Protein AF-A0A4U1D2U5-F1 (afdb_monomer)

Organism: NCBI:txid1037680

Secondary structure (DSSP, 8-state):
-----------------S--HHHHHHHHHTT--HHHHHHHHHHHHHTT---S---------SPPPHHHHHHHHHHHHHHHHHHHHHH-GGG-------

Sequence (98 aa):
MQVYSGKLVIDLATIVDDADENIMKNNAHEALTSEVTHELRTILGAAGYLAGSVGATLEKVEDANPNDYSMIKSYVEQSKKDVQRVYNKANRSTFRIE

Solvent-accessible surface area (backbone atoms only — not comparable to full-atom values): 6703 Å² total; per-residue (Å²): 140,86,89,85,88,84,81,90,84,79,93,83,88,84,86,64,73,94,65,59,68,71,56,33,47,50,58,69,47,61,81,71,38,74,65,59,41,48,49,55,39,48,54,40,41,76,73,73,41,88,65,91,77,70,87,86,86,83,74,92,85,73,83,81,48,75,64,55,49,53,51,54,50,52,51,50,59,50,46,64,60,50,50,52,65,72,70,39,76,83,73,63,83,79,79,80,85,130

Structure (mmCIF, N/CA/C/O backbone):
data_AF-A0A4U1D2U5-F1
#
_entry.id   AF-A0A4U1D2U5-F1
#
loop_
_atom_site.group_PDB
_atom_site.id
_atom_site.type_symbol
_atom_site.label_atom_id
_atom_site.label_alt_id
_atom_site.label_comp_id
_atom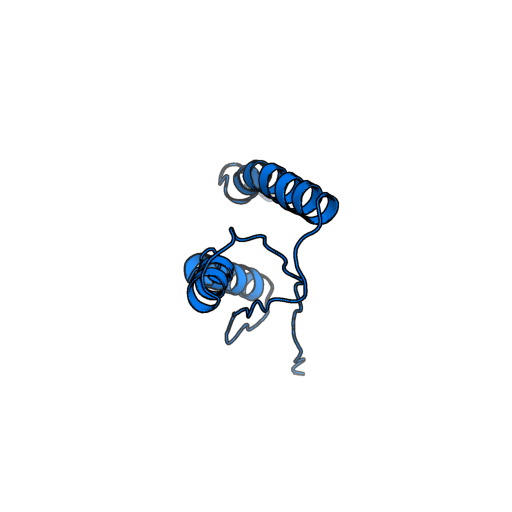_site.label_asym_id
_atom_site.label_entity_id
_atom_site.label_seq_id
_atom_site.pdbx_PDB_ins_code
_atom_site.Cartn_x
_atom_site.Cartn_y
_atom_site.Cartn_z
_atom_site.occupancy
_atom_site.B_iso_or_equiv
_atom_site.auth_seq_id
_atom_site.auth_comp_id
_atom_site.auth_asym_id
_atom_site.auth_atom_id
_atom_site.pdbx_PDB_model_num
ATOM 1 N N . MET A 1 1 ? -14.411 -10.565 28.259 1.00 78.06 1 MET A N 1
ATOM 2 C CA . MET A 1 1 ? -14.021 -9.843 27.026 1.00 78.06 1 MET A CA 1
ATOM 3 C C . MET A 1 1 ? -13.259 -10.814 26.145 1.00 78.06 1 MET A C 1
ATOM 5 O O . MET A 1 1 ? -12.562 -11.652 26.699 1.00 78.06 1 MET A O 1
ATOM 9 N N . GLN A 1 2 ? -13.425 -10.740 24.826 1.00 93.81 2 GLN A N 1
ATOM 10 C CA . GLN A 1 2 ? -12.712 -11.592 23.868 1.00 93.81 2 GLN A CA 1
ATOM 11 C C . GLN A 1 2 ? -11.960 -10.699 22.883 1.00 93.81 2 GLN A C 1
ATOM 13 O O . GLN A 1 2 ? -12.503 -9.682 22.454 1.00 93.81 2 GLN A O 1
ATOM 18 N N . VAL A 1 3 ? -10.723 -11.064 22.553 1.00 93.31 3 VAL A N 1
ATOM 19 C CA . VAL A 1 3 ? -9.884 -10.338 21.592 1.00 93.31 3 VAL A CA 1
ATOM 20 C C . VAL A 1 3 ? -9.858 -11.124 20.289 1.00 93.31 3 VAL A C 1
ATOM 22 O O . VAL A 1 3 ? -9.544 -12.311 20.292 1.00 93.31 3 VAL A O 1
ATOM 25 N N . TYR A 1 4 ? -10.164 -10.450 19.185 1.00 95.69 4 TYR A N 1
ATOM 26 C CA . TYR A 1 4 ? -10.043 -10.996 17.837 1.00 95.69 4 TYR A CA 1
ATOM 27 C C . TYR A 1 4 ? -8.837 -10.350 17.158 1.00 95.69 4 TYR A C 1
ATOM 29 O O . TYR A 1 4 ? -8.649 -9.138 17.251 1.00 95.69 4 TYR A O 1
ATOM 37 N N . SER A 1 5 ? -8.012 -11.163 16.501 1.00 93.44 5 SER A N 1
ATOM 38 C CA . SER A 1 5 ? -6.783 -10.726 15.835 1.00 93.44 5 SER A CA 1
ATOM 39 C C . SER A 1 5 ? -6.699 -11.322 14.433 1.00 93.44 5 SER A C 1
ATOM 41 O O . SER A 1 5 ? -7.148 -12.445 14.204 1.00 93.44 5 SER A O 1
ATOM 43 N N . GLY A 1 6 ? -6.140 -10.562 13.494 1.00 91.75 6 GLY A N 1
ATOM 44 C CA . GLY A 1 6 ? -6.045 -10.921 12.083 1.00 91.75 6 GLY A CA 1
ATOM 45 C C . GLY A 1 6 ? -5.239 -9.893 11.288 1.00 91.75 6 GLY A C 1
ATOM 46 O O . GLY A 1 6 ? -4.544 -9.060 11.869 1.00 91.75 6 GLY A O 1
ATOM 47 N N . LYS A 1 7 ? -5.334 -9.952 9.955 1.00 90.88 7 LYS A N 1
ATOM 48 C CA . LYS A 1 7 ? -4.662 -9.023 9.034 1.00 90.88 7 LYS A CA 1
ATOM 49 C C . LYS A 1 7 ? -5.631 -8.485 7.983 1.00 90.88 7 LYS A C 1
ATOM 51 O O . LYS A 1 7 ? -6.461 -9.236 7.477 1.00 90.88 7 LYS A O 1
ATOM 56 N N . LEU A 1 8 ? -5.487 -7.206 7.642 1.00 89.19 8 LEU A N 1
ATOM 57 C CA . LEU A 1 8 ? -6.078 -6.612 6.444 1.00 89.19 8 LEU A CA 1
ATOM 58 C C . LEU A 1 8 ? -5.091 -6.796 5.286 1.00 89.19 8 LEU A C 1
ATOM 60 O O . LEU A 1 8 ? -3.908 -6.504 5.448 1.00 89.19 8 LEU A O 1
ATOM 64 N N . VAL A 1 9 ? -5.569 -7.288 4.146 1.00 90.12 9 VAL A N 1
ATOM 65 C CA . VAL A 1 9 ? -4.777 -7.434 2.917 1.00 90.12 9 VAL A CA 1
ATOM 66 C C . VAL A 1 9 ? -5.356 -6.490 1.872 1.00 90.12 9 VAL A C 1
ATOM 68 O O . VAL A 1 9 ? -6.570 -6.466 1.678 1.00 90.12 9 VAL A O 1
ATOM 71 N N . ILE A 1 10 ? -4.488 -5.695 1.249 1.00 90.06 10 ILE A N 1
ATOM 72 C CA . ILE A 1 10 ? -4.824 -4.785 0.155 1.00 90.06 10 ILE A CA 1
ATOM 73 C C . ILE A 1 10 ? -3.850 -5.095 -0.976 1.00 90.06 10 ILE A C 1
ATOM 75 O O . ILE A 1 10 ? -2.641 -4.971 -0.783 1.00 90.06 10 ILE A O 1
ATOM 79 N N . ASP A 1 11 ? -4.377 -5.492 -2.130 1.00 90.69 11 ASP A N 1
ATOM 80 C CA . ASP A 1 11 ? -3.566 -5.739 -3.318 1.00 90.69 11 ASP A CA 1
ATOM 81 C C . ASP A 1 11 ? -3.199 -4.405 -3.979 1.00 90.69 11 ASP A C 1
ATOM 83 O O . ASP A 1 11 ? -4.057 -3.547 -4.203 1.00 90.69 11 ASP A O 1
ATOM 87 N N . LEU A 1 12 ? -1.909 -4.220 -4.266 1.00 91.56 12 LEU A N 1
ATOM 88 C CA . LEU A 1 12 ? -1.355 -2.998 -4.843 1.00 91.56 12 LEU A CA 1
ATOM 89 C C . LEU A 1 12 ? -0.545 -3.336 -6.094 1.00 91.56 12 LEU A C 1
ATOM 91 O O . LEU A 1 12 ? 0.231 -4.288 -6.100 1.00 91.56 12 LEU A O 1
ATOM 95 N N . ALA A 1 13 ? -0.690 -2.510 -7.126 1.00 91.88 13 ALA A N 1
ATOM 96 C CA . ALA A 1 13 ? 0.114 -2.570 -8.337 1.00 91.88 13 ALA A CA 1
ATOM 97 C C . ALA A 1 13 ? 0.468 -1.149 -8.783 1.00 91.88 13 ALA A C 1
ATOM 99 O O . ALA A 1 13 ? -0.342 -0.226 -8.667 1.00 91.88 13 ALA A O 1
ATOM 100 N N . THR A 1 14 ? 1.683 -0.977 -9.293 1.00 94.31 14 THR A N 1
ATOM 101 C CA . THR A 1 14 ? 2.163 0.283 -9.859 1.00 94.31 14 THR A CA 1
ATOM 102 C C . THR A 1 14 ? 3.068 -0.002 -11.048 1.00 94.31 14 THR A C 1
ATOM 104 O O . THR A 1 14 ? 3.575 -1.112 -11.199 1.00 94.31 14 THR A O 1
ATOM 107 N N . ILE A 1 15 ? 3.263 1.008 -11.888 1.00 93.50 15 ILE A N 1
ATOM 108 C CA . ILE A 1 15 ? 4.179 0.960 -13.023 1.00 93.50 15 ILE A CA 1
ATOM 109 C C . ILE A 1 15 ? 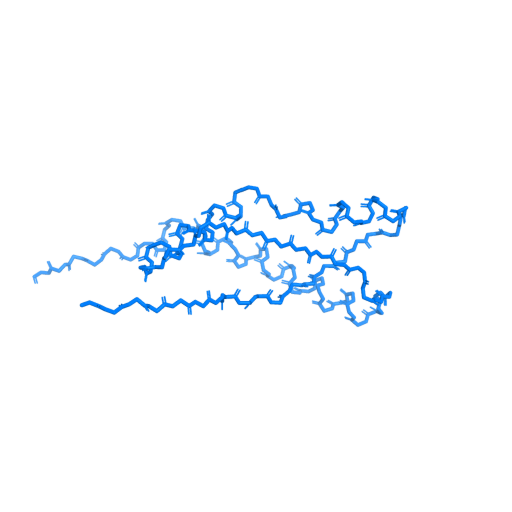5.252 2.003 -12.785 1.00 93.50 15 ILE A C 1
ATOM 111 O O . ILE A 1 15 ? 4.950 3.140 -12.423 1.00 93.50 15 ILE A O 1
ATOM 115 N N . VAL A 1 16 ? 6.494 1.599 -13.007 1.00 94.00 16 VAL A N 1
ATOM 116 C CA . VAL A 1 16 ? 7.668 2.462 -12.940 1.00 94.00 16 VAL A CA 1
ATOM 117 C C . VAL A 1 16 ? 8.363 2.449 -14.292 1.00 94.00 16 VAL A C 1
ATOM 119 O O . VAL A 1 16 ? 8.298 1.450 -15.011 1.00 94.00 16 VAL A O 1
ATOM 122 N N . ASP A 1 17 ? 9.005 3.560 -14.635 1.00 92.00 17 ASP A N 1
ATOM 123 C CA . ASP A 1 17 ? 9.834 3.634 -15.834 1.00 92.00 17 ASP A CA 1
ATOM 124 C C . ASP A 1 17 ? 11.061 2.717 -15.700 1.00 92.00 17 ASP A C 1
ATOM 126 O O . ASP A 1 17 ? 11.545 2.455 -14.593 1.00 92.00 17 ASP A O 1
ATOM 130 N N . ASP A 1 18 ? 11.546 2.228 -16.842 1.00 92.44 18 ASP A N 1
ATOM 131 C CA . ASP A 1 18 ? 12.704 1.337 -16.918 1.00 92.44 18 ASP A CA 1
ATOM 132 C C . ASP A 1 18 ? 13.979 2.036 -16.418 1.00 92.44 18 ASP A C 1
ATOM 134 O O . ASP A 1 18 ? 14.296 3.157 -16.829 1.00 92.44 18 ASP A O 1
ATOM 138 N N . ALA A 1 19 ? 14.688 1.385 -15.496 1.00 93.50 19 ALA A N 1
ATOM 139 C CA . ALA A 1 19 ? 15.887 1.892 -14.833 1.00 93.50 19 ALA A CA 1
ATOM 140 C C . ALA A 1 19 ? 16.650 0.740 -14.152 1.00 93.50 19 ALA A C 1
ATOM 142 O O . ALA A 1 19 ? 16.243 -0.419 -14.209 1.00 93.50 19 ALA A O 1
ATOM 143 N N . ASP A 1 20 ? 17.737 1.051 -13.441 1.00 95.81 20 ASP A N 1
ATOM 144 C CA . ASP A 1 20 ? 18.388 0.067 -12.571 1.00 95.81 20 ASP A CA 1
ATOM 145 C C . ASP A 1 20 ? 17.411 -0.468 -11.509 1.00 95.81 20 ASP A C 1
ATOM 147 O O . ASP A 1 20 ? 16.607 0.281 -10.949 1.00 95.81 20 ASP A O 1
ATOM 151 N N . GLU A 1 21 ? 17.528 -1.751 -11.158 1.00 92.06 21 GLU A N 1
ATOM 152 C CA . GLU A 1 21 ? 16.591 -2.452 -10.265 1.00 92.06 21 GLU A CA 1
ATOM 153 C C . GLU A 1 21 ? 16.352 -1.719 -8.933 1.00 92.06 21 GLU A C 1
ATOM 155 O O . GLU A 1 21 ? 15.215 -1.581 -8.483 1.00 92.06 21 GLU A O 1
ATOM 160 N N . ASN A 1 22 ? 17.409 -1.184 -8.314 1.00 93.25 22 ASN A N 1
ATOM 161 C CA . ASN A 1 22 ? 17.288 -0.427 -7.064 1.00 93.25 22 ASN A CA 1
ATOM 162 C C . ASN A 1 22 ? 16.502 0.881 -7.243 1.00 93.25 22 ASN A C 1
ATOM 164 O O . ASN A 1 22 ? 15.767 1.282 -6.342 1.00 93.25 22 ASN A O 1
ATOM 168 N N . ILE A 1 23 ? 16.641 1.541 -8.396 1.00 96.06 23 ILE A N 1
ATOM 169 C CA . ILE A 1 23 ? 15.893 2.759 -8.724 1.00 96.06 23 ILE A CA 1
ATOM 170 C C . ILE A 1 23 ? 14.426 2.398 -8.952 1.00 96.06 23 ILE A C 1
ATOM 172 O O . ILE A 1 23 ? 13.554 2.999 -8.331 1.00 96.06 23 ILE A O 1
ATOM 176 N N . MET A 1 24 ? 14.152 1.370 -9.759 1.00 95.38 24 MET A N 1
ATOM 177 C CA . MET A 1 24 ? 12.792 0.879 -9.999 1.00 95.38 24 MET A CA 1
ATOM 178 C C . MET A 1 24 ? 12.094 0.490 -8.693 1.00 95.38 24 MET A C 1
ATOM 180 O O . MET A 1 24 ? 10.948 0.872 -8.460 1.00 95.38 24 MET A O 1
ATOM 184 N N . LYS A 1 25 ? 12.800 -0.220 -7.806 1.00 94.44 25 LYS A N 1
ATOM 185 C CA . LYS A 1 25 ? 12.286 -0.604 -6.491 1.00 94.44 25 LYS A CA 1
ATOM 186 C C . LYS A 1 25 ? 11.972 0.618 -5.635 1.00 94.44 25 LYS A C 1
ATOM 188 O O . LYS A 1 25 ? 10.905 0.659 -5.034 1.00 94.44 25 LYS A O 1
ATOM 193 N N . ASN A 1 26 ? 12.846 1.620 -5.589 1.00 95.00 26 ASN A N 1
ATOM 194 C CA . ASN A 1 26 ? 12.575 2.850 -4.842 1.00 95.00 26 ASN A CA 1
ATOM 195 C C . ASN A 1 26 ? 11.368 3.605 -5.414 1.00 95.00 2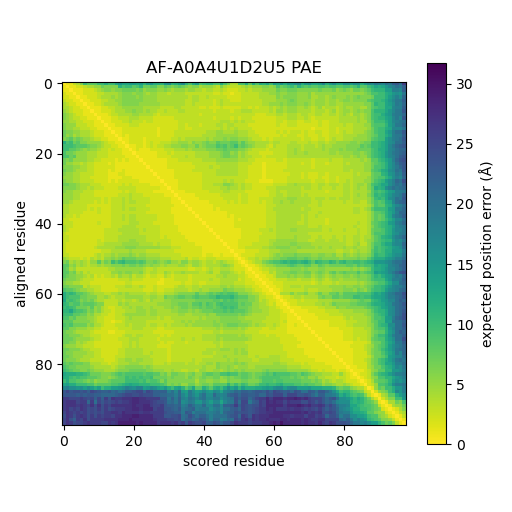6 ASN A C 1
ATOM 197 O O . ASN A 1 26 ? 10.471 3.971 -4.658 1.00 95.00 26 ASN A O 1
ATOM 201 N N . ASN A 1 27 ? 11.295 3.749 -6.739 1.00 95.81 27 ASN A N 1
ATOM 202 C CA . ASN A 1 27 ? 10.182 4.409 -7.422 1.00 95.81 27 ASN A CA 1
ATOM 203 C C . ASN A 1 27 ? 8.853 3.685 -7.170 1.00 95.81 27 ASN A C 1
ATOM 205 O O . ASN A 1 27 ? 7.827 4.329 -6.962 1.00 95.81 27 ASN A O 1
ATOM 209 N N . ALA A 1 28 ? 8.864 2.349 -7.103 1.00 95.69 28 ALA A N 1
ATOM 210 C CA . ALA A 1 28 ? 7.664 1.574 -6.800 1.00 95.69 28 ALA A CA 1
ATOM 211 C C . ALA A 1 28 ? 7.098 1.913 -5.410 1.00 95.69 28 ALA A C 1
ATOM 213 O O . ALA A 1 28 ? 5.886 1.869 -5.216 1.00 95.69 28 ALA A O 1
ATOM 214 N N . HIS A 1 29 ? 7.954 2.298 -4.459 1.00 95.56 29 HIS A N 1
ATOM 215 C CA . HIS A 1 29 ? 7.558 2.640 -3.093 1.00 95.56 29 HIS A CA 1
ATOM 216 C C . HIS A 1 29 ? 7.425 4.149 -2.840 1.00 95.56 29 HIS A C 1
ATOM 218 O O . HIS A 1 29 ? 7.020 4.526 -1.744 1.00 95.56 29 HIS A O 1
ATOM 224 N N . GLU A 1 30 ? 7.727 5.018 -3.808 1.00 93.38 30 GLU A N 1
ATOM 225 C CA . GLU A 1 30 ? 7.807 6.474 -3.596 1.00 93.38 30 GLU A CA 1
ATOM 226 C C . GLU A 1 30 ? 6.503 7.064 -3.034 1.00 93.38 30 GLU A C 1
ATOM 228 O O . GLU A 1 30 ? 6.522 7.903 -2.134 1.00 93.38 30 GLU A O 1
ATOM 233 N N . ALA A 1 31 ? 5.354 6.577 -3.511 1.00 90.31 31 ALA A N 1
ATOM 234 C CA . ALA A 1 31 ? 4.040 7.032 -3.061 1.00 90.31 31 ALA A CA 1
ATOM 235 C C . ALA A 1 31 ? 3.582 6.419 -1.718 1.00 90.31 31 ALA A C 1
ATOM 237 O O . ALA A 1 31 ? 2.562 6.841 -1.171 1.00 90.31 31 ALA A O 1
ATOM 238 N N . LEU A 1 32 ? 4.305 5.436 -1.168 1.00 92.62 32 LEU A N 1
ATOM 239 C CA . LEU A 1 32 ? 3.998 4.793 0.117 1.00 92.62 32 LEU A CA 1
ATOM 240 C C . LEU A 1 32 ? 4.585 5.599 1.284 1.00 92.62 32 LEU A C 1
ATOM 242 O O . LEU A 1 32 ? 5.422 5.119 2.050 1.00 92.62 32 LEU A O 1
ATOM 246 N N . THR A 1 33 ? 4.149 6.850 1.409 1.00 91.81 33 THR A N 1
ATOM 247 C CA . THR A 1 33 ? 4.706 7.789 2.384 1.00 91.81 33 THR A CA 1
ATOM 248 C C . THR A 1 33 ? 4.226 7.524 3.818 1.00 91.81 33 THR A C 1
ATOM 250 O O . THR A 1 33 ? 3.263 6.788 4.081 1.00 91.81 33 THR A O 1
ATOM 253 N N . SER A 1 34 ? 4.880 8.168 4.790 1.00 90.88 34 SER A N 1
ATOM 254 C CA . SER A 1 34 ? 4.452 8.150 6.195 1.00 90.88 34 SER A CA 1
ATOM 255 C C . SER A 1 34 ? 3.037 8.697 6.393 1.00 90.88 34 SER A C 1
ATOM 257 O O . SER A 1 34 ? 2.315 8.229 7.270 1.00 90.88 34 SER A O 1
ATOM 259 N N . GLU A 1 35 ? 2.616 9.657 5.575 1.00 90.50 35 GLU A N 1
ATOM 260 C CA . GLU A 1 35 ? 1.282 10.255 5.627 1.00 90.50 35 GLU A CA 1
ATOM 261 C C . GLU A 1 35 ? 0.212 9.225 5.255 1.00 90.50 35 GLU A C 1
ATOM 263 O O . GLU A 1 35 ? -0.736 9.031 6.015 1.00 90.50 35 GLU A O 1
ATOM 268 N N . VAL A 1 36 ? 0.402 8.486 4.155 1.00 90.06 36 VAL A N 1
ATOM 269 C CA . VAL A 1 36 ? -0.543 7.446 3.709 1.00 90.06 36 VAL A CA 1
ATOM 270 C C . VAL A 1 36 ? -0.709 6.362 4.778 1.00 90.06 36 VAL A C 1
ATOM 272 O O . VAL A 1 36 ? -1.827 5.972 5.127 1.00 90.06 36 VAL A O 1
ATOM 275 N N . THR A 1 37 ? 0.401 5.891 5.352 1.00 91.62 37 THR A N 1
ATOM 276 C CA . THR A 1 37 ? 0.361 4.868 6.411 1.00 91.62 37 THR A CA 1
ATOM 277 C C . THR A 1 37 ? -0.282 5.389 7.701 1.00 91.62 37 THR A C 1
ATOM 279 O O . THR A 1 37 ? -1.025 4.654 8.359 1.00 91.62 37 THR A O 1
ATOM 282 N N . HIS A 1 38 ? -0.065 6.661 8.048 1.00 91.44 38 HIS A N 1
ATOM 283 C CA . HIS A 1 38 ? -0.702 7.309 9.194 1.00 91.44 38 HIS A CA 1
ATOM 284 C C . HIS A 1 38 ? -2.219 7.463 9.017 1.00 91.44 38 HIS A C 1
ATOM 286 O O . HIS A 1 38 ? -2.982 7.201 9.953 1.00 91.44 38 HIS A O 1
ATOM 292 N N . GLU A 1 39 ? -2.676 7.847 7.829 1.00 90.31 39 GLU A N 1
ATOM 293 C CA . GLU A 1 39 ? -4.100 7.992 7.528 1.00 90.31 39 GLU A CA 1
ATOM 294 C C . GLU A 1 39 ? -4.841 6.658 7.601 1.00 90.31 39 GLU A C 1
ATOM 296 O O . GLU A 1 39 ? -5.865 6.567 8.282 1.00 90.31 39 GLU A O 1
ATOM 301 N N . LEU A 1 40 ? -4.289 5.599 6.999 1.00 91.69 40 LEU A N 1
ATOM 302 C CA . LEU A 1 40 ? -4.842 4.245 7.106 1.00 91.69 40 LEU A CA 1
ATOM 303 C C . LEU A 1 40 ? -4.981 3.819 8.570 1.00 91.69 40 LEU A C 1
ATOM 305 O O . LEU A 1 40 ? -6.031 3.327 8.990 1.00 91.69 40 LEU A O 1
ATOM 309 N N . ARG A 1 41 ? -3.942 4.064 9.375 1.00 92.88 41 ARG A N 1
ATOM 310 C CA . ARG A 1 41 ? -3.949 3.764 10.809 1.00 92.88 41 ARG A CA 1
ATOM 311 C C . ARG A 1 41 ? -5.033 4.546 11.553 1.00 92.88 41 ARG A C 1
ATOM 313 O O . ARG A 1 41 ? -5.702 3.987 12.419 1.00 92.88 41 ARG A O 1
ATOM 320 N N . THR A 1 42 ? -5.221 5.814 11.199 1.00 92.19 42 THR A N 1
ATOM 321 C CA . THR A 1 42 ? -6.231 6.698 11.796 1.00 92.19 42 THR A CA 1
ATOM 322 C C . THR A 1 42 ? -7.649 6.238 11.459 1.00 92.19 42 THR A C 1
ATOM 324 O O . THR A 1 42 ? -8.490 6.161 12.353 1.00 92.19 42 THR A O 1
ATOM 327 N N . ILE A 1 43 ? -7.910 5.869 10.202 1.00 91.44 43 ILE A N 1
ATOM 328 C CA . ILE A 1 43 ? -9.210 5.352 9.750 1.00 91.44 43 ILE A CA 1
ATOM 329 C C . ILE A 1 43 ? -9.541 4.031 10.456 1.00 91.44 43 ILE A C 1
ATOM 331 O O . ILE A 1 43 ? -10.639 3.874 10.989 1.00 91.44 43 ILE A O 1
ATOM 335 N N . LEU A 1 44 ? -8.585 3.098 10.521 1.00 93.75 44 LEU A N 1
ATOM 336 C CA . LEU A 1 44 ? -8.755 1.827 11.232 1.00 93.75 44 LEU A CA 1
ATOM 337 C C . LEU A 1 44 ? -8.997 2.042 12.733 1.00 93.75 44 LEU A C 1
ATOM 339 O O . LEU A 1 44 ? -9.894 1.422 13.303 1.00 93.75 44 LEU A O 1
ATOM 343 N N . GLY A 1 45 ? -8.256 2.966 13.351 1.00 94.06 45 GLY A N 1
ATOM 344 C CA . GLY A 1 45 ? -8.447 3.359 14.747 1.00 94.06 45 GLY A CA 1
ATOM 345 C C . GLY A 1 45 ? -9.840 3.928 15.018 1.00 94.06 45 GLY A C 1
ATOM 346 O O . GLY A 1 45 ? -10.493 3.517 15.974 1.00 94.06 45 GLY A O 1
ATOM 347 N N . ALA A 1 46 ? -10.334 4.812 14.146 1.00 93.94 46 ALA A N 1
ATOM 348 C CA . ALA A 1 46 ? -11.685 5.366 14.241 1.00 93.94 46 ALA A CA 1
ATOM 349 C C . ALA A 1 46 ? -12.783 4.293 14.099 1.00 93.94 46 ALA A C 1
ATOM 351 O O . ALA A 1 46 ? -13.854 4.433 14.683 1.00 93.94 46 ALA A O 1
ATOM 352 N N . ALA A 1 47 ? -12.505 3.208 13.370 1.00 94.69 47 ALA A N 1
ATOM 353 C CA . ALA A 1 47 ? -13.390 2.051 13.235 1.00 94.69 47 ALA A CA 1
ATOM 354 C C . ALA A 1 47 ? -13.256 1.018 14.379 1.00 94.69 47 ALA A C 1
ATOM 356 O O . ALA A 1 47 ? -13.935 -0.007 14.356 1.00 94.69 47 ALA A O 1
ATOM 357 N N . GLY A 1 48 ? -12.410 1.274 15.385 1.00 94.69 48 GLY A N 1
ATOM 358 C CA . GLY A 1 48 ? -12.238 0.412 16.560 1.00 94.69 48 GLY A CA 1
ATOM 359 C C . GLY A 1 48 ? -11.143 -0.653 16.433 1.00 94.69 48 GLY A C 1
ATOM 360 O O . GLY A 1 48 ? -11.044 -1.523 17.298 1.00 94.69 48 GLY A O 1
ATOM 361 N N . TYR A 1 49 ? -10.306 -0.596 15.394 1.00 95.62 49 TYR A N 1
ATOM 362 C CA . TYR A 1 49 ? -9.199 -1.532 15.194 1.00 95.62 49 TYR A CA 1
ATOM 363 C C . TYR A 1 49 ? -7.869 -0.963 15.691 1.00 95.62 49 TYR A C 1
ATOM 365 O O . TYR A 1 49 ? -7.515 0.185 15.427 1.00 95.62 49 TYR A O 1
ATOM 373 N N . LEU A 1 50 ? -7.066 -1.807 16.341 1.00 94.06 50 LEU A N 1
ATOM 374 C CA . LEU A 1 50 ? -5.679 -1.486 16.665 1.00 94.06 50 LEU A CA 1
ATOM 375 C C . LEU A 1 50 ? -4.756 -1.928 15.522 1.00 94.06 50 LEU A C 1
ATOM 377 O O . LEU A 1 50 ? -4.391 -3.097 15.429 1.00 94.06 50 LEU A O 1
ATOM 381 N N . ALA A 1 51 ? -4.332 -0.988 14.679 1.00 91.25 51 ALA A N 1
ATOM 382 C CA . ALA A 1 51 ? -3.264 -1.215 13.707 1.00 91.25 51 ALA A CA 1
ATOM 383 C C . ALA A 1 51 ? -1.910 -0.830 14.333 1.00 91.25 51 ALA A C 1
ATOM 385 O O . ALA A 1 51 ? -1.637 0.347 14.559 1.00 91.25 51 ALA A O 1
ATOM 386 N N . GLY A 1 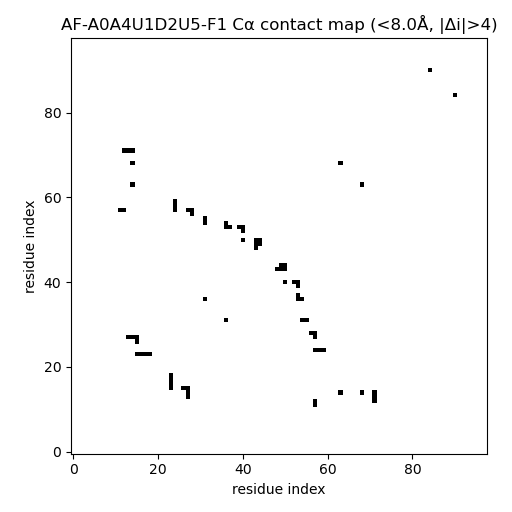52 ? -1.071 -1.811 14.685 1.00 82.44 52 GLY A N 1
ATOM 387 C CA . GLY A 1 52 ? 0.232 -1.589 15.340 1.00 82.44 52 GLY A CA 1
ATOM 388 C C . GLY A 1 52 ? 1.308 -1.007 14.412 1.00 82.44 52 GLY A C 1
ATOM 389 O O . GLY A 1 52 ? 2.055 -0.111 14.803 1.00 82.44 52 GLY A O 1
ATOM 390 N N . SER A 1 53 ? 1.337 -1.469 13.169 1.00 84.38 53 SER A N 1
ATOM 391 C CA . SER A 1 53 ? 2.174 -0.958 12.086 1.00 84.38 53 SER A CA 1
ATOM 392 C C . SER A 1 53 ? 1.417 -1.113 10.767 1.00 84.38 53 SER A C 1
ATOM 394 O O . SER A 1 53 ? 0.593 -2.015 10.620 1.00 84.38 53 SER A O 1
ATOM 396 N N . VAL A 1 54 ? 1.667 -0.205 9.826 1.00 88.62 54 VAL A N 1
ATOM 397 C CA . VAL A 1 54 ? 1.155 -0.269 8.453 1.00 88.62 54 VAL A CA 1
ATOM 398 C C . VAL A 1 54 ? 2.357 -0.089 7.539 1.00 88.62 54 VAL A C 1
ATOM 400 O O . VAL A 1 54 ? 3.148 0.828 7.741 1.00 88.62 54 VAL A O 1
ATOM 403 N N . GLY A 1 55 ? 2.509 -0.979 6.570 1.00 86.50 55 GLY A N 1
ATOM 404 C CA . GLY A 1 55 ? 3.582 -0.945 5.589 1.00 86.50 55 GLY A CA 1
ATOM 405 C C . GLY A 1 55 ? 3.213 -1.809 4.394 1.00 86.50 55 GLY A C 1
ATOM 406 O O . GLY A 1 55 ? 2.286 -2.616 4.471 1.00 86.50 55 GLY A O 1
ATOM 407 N N . ALA A 1 56 ? 3.932 -1.626 3.296 1.00 89.75 56 ALA A N 1
ATOM 408 C CA . ALA A 1 56 ? 3.772 -2.416 2.088 1.00 89.75 56 ALA A CA 1
ATOM 409 C C . ALA A 1 56 ? 5.143 -2.674 1.462 1.00 89.75 56 ALA A C 1
ATOM 411 O O . ALA A 1 56 ? 6.092 -1.914 1.662 1.00 89.75 56 ALA A O 1
ATOM 412 N N . THR A 1 57 ? 5.237 -3.772 0.724 1.00 92.00 57 THR A N 1
ATOM 413 C CA . THR A 1 57 ? 6.415 -4.142 -0.054 1.00 92.00 57 THR A CA 1
ATOM 414 C C . THR A 1 57 ? 5.940 -4.502 -1.448 1.00 92.00 57 THR A C 1
ATOM 416 O O . THR A 1 57 ? 5.033 -5.317 -1.597 1.00 92.00 57 THR A O 1
ATOM 419 N N . LEU A 1 58 ? 6.523 -3.854 -2.449 1.00 93.69 58 LEU A N 1
ATOM 420 C CA . LEU A 1 58 ? 6.250 -4.067 -3.861 1.00 93.69 58 LEU A CA 1
ATOM 421 C C . LEU A 1 58 ? 7.466 -4.746 -4.490 1.00 93.69 58 LEU A C 1
ATOM 423 O O . LEU A 1 58 ? 8.600 -4.283 -4.346 1.00 93.69 58 LEU A O 1
ATOM 427 N N . GLU A 1 59 ? 7.218 -5.850 -5.181 1.00 92.81 59 GLU A N 1
ATOM 428 C CA . GLU A 1 59 ? 8.233 -6.640 -5.873 1.00 92.81 59 GLU A CA 1
ATOM 429 C C . GLU A 1 59 ? 7.912 -6.686 -7.367 1.00 92.81 59 GLU A C 1
ATOM 431 O O . GLU A 1 59 ? 6.743 -6.643 -7.761 1.00 92.81 59 GLU A O 1
ATOM 436 N N . LYS A 1 60 ? 8.949 -6.764 -8.209 1.00 91.25 60 LYS A N 1
ATOM 437 C CA . LYS A 1 60 ? 8.753 -6.988 -9.642 1.00 91.25 60 LYS A CA 1
ATOM 438 C C . LYS A 1 60 ? 8.204 -8.401 -9.837 1.00 91.25 60 LYS A C 1
ATOM 440 O O . LYS A 1 60 ? 8.862 -9.368 -9.463 1.00 91.25 60 LYS A O 1
ATOM 445 N N . VAL A 1 61 ? 7.024 -8.502 -10.443 1.00 88.12 61 VAL A N 1
ATOM 446 C CA . VAL A 1 61 ? 6.394 -9.787 -10.786 1.00 88.12 61 VAL A CA 1
ATOM 447 C C . VAL A 1 61 ? 6.698 -10.155 -12.238 1.00 88.12 61 VAL A C 1
ATOM 449 O O . VAL A 1 61 ? 7.186 -11.246 -12.511 1.00 88.12 61 VAL A O 1
ATOM 452 N N . GLU A 1 62 ? 6.470 -9.220 -13.159 1.00 88.19 62 GLU A N 1
ATOM 453 C CA . GLU A 1 62 ? 6.718 -9.361 -14.595 1.00 88.19 62 GLU A CA 1
ATOM 454 C C . GLU A 1 62 ? 6.873 -7.981 -15.253 1.00 88.19 62 GLU A C 1
ATOM 456 O O . GLU A 1 62 ? 6.681 -6.949 -14.601 1.00 88.19 62 GLU A O 1
ATOM 461 N N . ASP A 1 63 ? 7.265 -7.953 -16.528 1.00 90.19 63 ASP A N 1
ATOM 462 C CA . ASP A 1 63 ? 7.278 -6.717 -17.311 1.00 90.19 63 ASP A CA 1
ATOM 463 C C . ASP A 1 63 ? 5.847 -6.336 -17.710 1.00 90.19 63 ASP A C 1
ATOM 465 O O . ASP A 1 63 ? 5.086 -7.173 -18.194 1.00 90.19 63 ASP A O 1
ATOM 469 N N . ALA A 1 64 ? 5.488 -5.062 -17.528 1.00 89.44 64 ALA A N 1
ATOM 470 C CA . ALA A 1 64 ? 4.146 -4.579 -17.835 1.00 89.44 64 ALA A CA 1
ATOM 471 C C . ALA A 1 64 ? 3.846 -4.704 -19.334 1.00 89.44 64 ALA A C 1
ATOM 473 O O . ALA A 1 64 ? 4.572 -4.172 -20.181 1.00 89.44 64 ALA A O 1
ATOM 474 N N . ASN A 1 65 ? 2.733 -5.351 -19.671 1.00 91.75 65 ASN A N 1
ATOM 475 C CA . ASN A 1 65 ? 2.232 -5.360 -21.038 1.00 91.75 65 ASN A CA 1
ATOM 476 C C . ASN A 1 65 ? 1.412 -4.073 -21.325 1.00 91.75 65 ASN A C 1
ATOM 478 O O . ASN A 1 65 ? 1.038 -3.338 -20.403 1.00 91.75 65 ASN A O 1
ATOM 482 N N . PRO A 1 66 ? 1.094 -3.761 -22.598 1.00 92.25 66 PRO A N 1
ATOM 483 C CA . PRO A 1 66 ? 0.329 -2.556 -22.934 1.00 92.25 66 PRO A CA 1
ATOM 484 C C . PRO A 1 66 ? -1.048 -2.461 -22.255 1.00 92.25 66 PRO A C 1
ATOM 486 O O . PRO A 1 66 ? -1.513 -1.353 -21.971 1.00 92.25 66 PRO A O 1
ATOM 489 N N . ASN A 1 67 ? -1.696 -3.596 -21.970 1.00 92.56 67 ASN A N 1
ATOM 490 C CA . ASN A 1 67 ? -2.973 -3.619 -21.262 1.00 92.56 67 ASN A CA 1
ATOM 491 C C . ASN A 1 67 ? -2.782 -3.246 -19.789 1.00 92.56 67 ASN A C 1
ATOM 493 O O . ASN A 1 67 ? -3.507 -2.369 -19.318 1.00 92.56 67 ASN A O 1
ATOM 497 N N . ASP A 1 68 ? -1.786 -3.816 -19.103 1.00 91.06 68 ASP A N 1
ATOM 498 C CA . ASP A 1 68 ? -1.449 -3.465 -17.713 1.00 91.06 68 ASP A CA 1
ATOM 499 C C . ASP A 1 68 ? -1.173 -1.966 -17.602 1.00 91.06 68 ASP A C 1
ATOM 501 O O . ASP A 1 68 ? -1.730 -1.283 -16.738 1.00 91.06 68 ASP A O 1
ATOM 505 N N . TYR A 1 69 ? -0.391 -1.437 -18.552 1.00 92.38 69 TYR A N 1
ATOM 506 C CA . TYR A 1 69 ? -0.105 -0.011 -18.656 1.00 92.38 69 TYR A CA 1
ATOM 507 C C . TYR A 1 69 ? -1.368 0.832 -18.755 1.00 92.38 69 TYR A C 1
ATOM 509 O O . TYR A 1 69 ? -1.572 1.754 -17.961 1.00 92.38 69 TYR A O 1
ATOM 517 N N . SER A 1 70 ? -2.238 0.508 -19.710 1.00 93.56 70 SER A N 1
ATOM 518 C CA . SER A 1 70 ? -3.476 1.255 -19.918 1.00 93.56 70 SER A CA 1
ATOM 519 C C . SER A 1 70 ? -4.407 1.194 -18.701 1.00 93.56 70 SER A C 1
ATOM 521 O O . SER A 1 70 ? -4.969 2.217 -18.301 1.00 93.56 70 SER A O 1
ATOM 523 N N . MET A 1 71 ? -4.524 0.021 -18.075 1.00 94.81 71 MET A N 1
ATOM 524 C CA . MET A 1 71 ? -5.431 -0.229 -16.964 1.00 94.81 71 MET A CA 1
ATOM 525 C C . MET A 1 71 ? -4.971 0.500 -15.702 1.00 94.81 71 MET A C 1
ATOM 527 O O . MET A 1 71 ? -5.743 1.270 -15.127 1.00 94.81 71 MET A O 1
ATOM 531 N N . ILE A 1 72 ? -3.711 0.309 -15.296 1.00 94.25 72 ILE A N 1
ATOM 532 C CA . ILE A 1 72 ? -3.159 0.942 -14.092 1.00 94.25 72 ILE A CA 1
ATOM 533 C C . ILE A 1 72 ? -3.176 2.462 -14.254 1.00 94.25 72 ILE A C 1
ATOM 535 O O . ILE A 1 72 ? -3.620 3.175 -13.354 1.00 94.25 72 ILE A O 1
ATOM 539 N N . LYS A 1 73 ? -2.780 2.981 -15.422 1.00 93.31 73 LYS A N 1
ATOM 540 C CA . LYS A 1 73 ? -2.780 4.426 -15.674 1.00 93.31 73 LYS A CA 1
ATOM 541 C C . LYS A 1 73 ? -4.185 5.025 -15.630 1.00 93.31 73 LYS A C 1
ATOM 543 O O . LYS A 1 73 ? -4.384 6.040 -14.965 1.00 93.31 73 LYS A O 1
ATOM 548 N N . SER A 1 74 ? -5.165 4.381 -16.268 1.00 94.94 74 SER A N 1
ATOM 549 C CA . SER A 1 74 ? -6.563 4.826 -16.229 1.00 94.94 74 SER A CA 1
ATOM 550 C C . SER A 1 74 ? -7.116 4.834 -14.800 1.00 94.94 74 SER A C 1
ATOM 552 O O . SER A 1 74 ? -7.730 5.816 -14.375 1.00 94.94 74 SER A O 1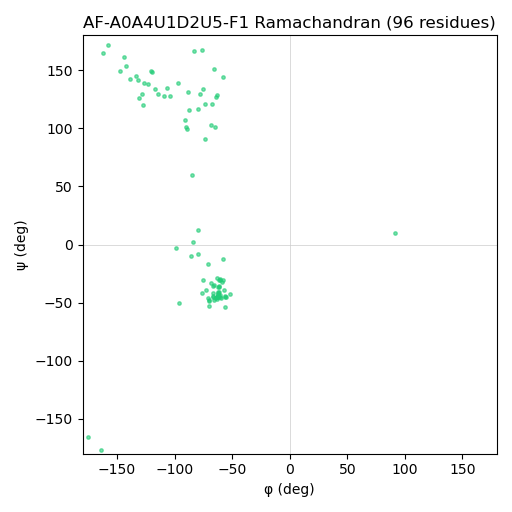
ATOM 554 N N . TYR A 1 75 ? -6.827 3.784 -14.025 1.00 94.75 75 TYR A N 1
ATOM 555 C CA . TYR A 1 75 ? -7.232 3.693 -12.624 1.00 94.75 75 TYR A CA 1
ATOM 556 C C . TYR A 1 75 ? -6.604 4.798 -11.764 1.00 94.75 75 TYR A C 1
ATOM 558 O O . TYR A 1 75 ? -7.299 5.436 -10.969 1.00 94.75 75 TYR A O 1
ATOM 566 N N . VAL A 1 76 ? -5.308 5.071 -11.943 1.00 93.06 76 VAL A N 1
ATOM 567 C CA . VAL A 1 76 ? -4.597 6.149 -11.239 1.00 93.06 76 VAL A CA 1
ATOM 568 C C . VAL A 1 76 ? -5.179 7.517 -11.596 1.00 93.06 76 VAL A C 1
ATOM 570 O O . VAL A 1 76 ? -5.410 8.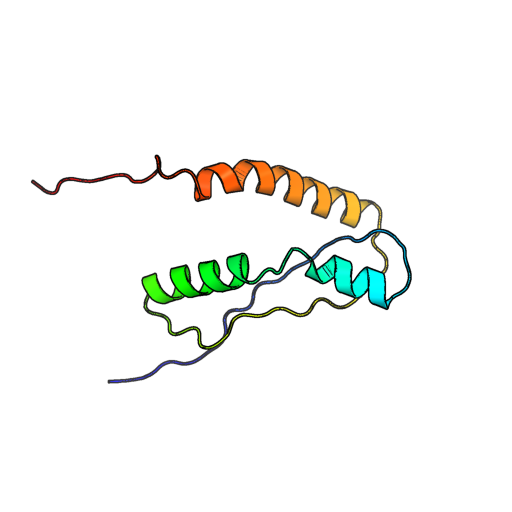336 -10.707 1.00 93.06 76 VAL A O 1
ATOM 573 N N . GLU A 1 77 ? -5.447 7.787 -12.874 1.00 93.25 77 GLU A N 1
ATOM 574 C CA . GLU A 1 77 ? -6.045 9.052 -13.317 1.00 93.25 77 GLU A CA 1
ATOM 575 C C . GLU A 1 77 ? -7.444 9.272 -12.737 1.00 93.25 77 GLU A C 1
ATOM 577 O O . GLU A 1 77 ? -7.767 10.383 -12.307 1.00 93.25 77 GLU A O 1
ATOM 582 N N . GLN A 1 78 ? -8.268 8.223 -12.690 1.00 93.56 78 GLN A N 1
ATOM 583 C CA . GLN A 1 78 ? -9.591 8.289 -12.079 1.00 93.56 78 GLN A CA 1
ATOM 584 C C . GLN A 1 78 ? -9.486 8.498 -10.563 1.00 93.56 78 GLN A C 1
ATOM 586 O O . GLN A 1 78 ? -10.113 9.404 -10.013 1.00 93.56 78 GLN A O 1
ATOM 591 N N . SER A 1 79 ? -8.603 7.752 -9.901 1.00 92.69 79 SER A N 1
ATOM 592 C CA . SER A 1 79 ? -8.376 7.853 -8.458 1.00 92.69 79 SER A CA 1
ATOM 593 C C . SER A 1 79 ? -7.854 9.233 -8.044 1.00 92.69 79 SER A C 1
ATOM 595 O O . SER A 1 79 ? -8.296 9.770 -7.033 1.00 92.69 79 SER A O 1
ATOM 597 N N . LYS A 1 80 ? -6.997 9.883 -8.844 1.00 90.19 80 LYS A N 1
ATOM 598 C CA . LYS A 1 80 ? -6.565 11.278 -8.611 1.00 90.19 80 LYS A CA 1
ATOM 599 C C . LYS A 1 80 ? -7.728 12.276 -8.637 1.00 90.19 80 LYS A C 1
ATOM 601 O O . LYS A 1 80 ? -7.675 13.284 -7.934 1.00 90.19 80 LYS A O 1
ATOM 606 N N . LYS A 1 81 ? -8.779 12.014 -9.419 1.00 89.50 81 LYS A N 1
ATOM 607 C CA . LYS A 1 81 ? -10.006 12.832 -9.420 1.00 89.50 81 LYS A CA 1
ATOM 608 C C . LYS A 1 81 ? -10.863 12.531 -8.193 1.00 89.50 81 LYS A C 1
ATOM 610 O O . LYS A 1 81 ? -11.387 13.448 -7.565 1.00 89.50 81 LYS A O 1
ATOM 615 N N . ASP A 1 82 ? -10.982 11.258 -7.830 1.00 89.00 82 ASP A N 1
ATOM 616 C CA . ASP A 1 82 ? -11.838 10.823 -6.725 1.00 89.00 82 ASP A CA 1
ATOM 617 C C . ASP A 1 82 ? -11.252 11.131 -5.346 1.00 89.00 82 ASP A C 1
ATOM 619 O O . ASP A 1 82 ? -12.004 11.440 -4.422 1.00 89.00 82 ASP A O 1
ATOM 623 N N . VAL A 1 83 ? -9.925 11.154 -5.201 1.00 85.69 83 VAL A N 1
ATOM 624 C CA . VAL A 1 83 ? -9.269 11.450 -3.920 1.00 85.69 83 VAL A CA 1
ATOM 625 C C . VAL A 1 83 ? -9.624 12.848 -3.406 1.00 85.69 83 VAL A C 1
ATOM 627 O O . VAL A 1 83 ? -9.759 13.068 -2.203 1.00 85.69 83 VAL A O 1
ATOM 630 N N . GLN A 1 84 ? -9.890 13.788 -4.318 1.00 79.94 84 GLN A N 1
ATOM 631 C CA . GLN A 1 84 ? -10.385 15.111 -3.956 1.00 79.94 84 GLN A CA 1
ATOM 632 C C . GLN A 1 84 ? -11.736 15.024 -3.24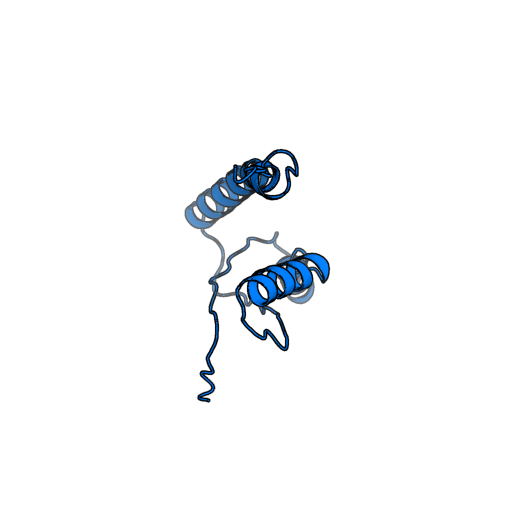1 1.00 79.94 84 GLN A C 1
ATOM 634 O O . GLN A 1 84 ? -11.959 15.770 -2.297 1.00 79.94 84 GLN A O 1
ATOM 639 N N . ARG A 1 85 ? -12.623 14.092 -3.617 1.00 79.75 85 ARG A N 1
ATOM 640 C CA . ARG A 1 85 ? -13.913 13.876 -2.935 1.00 79.75 85 ARG A CA 1
ATOM 641 C C . ARG A 1 85 ? -13.735 13.306 -1.529 1.00 79.75 85 ARG A C 1
ATOM 643 O O . ARG A 1 85 ? -14.534 13.633 -0.654 1.00 79.75 85 ARG A O 1
ATOM 650 N N . VAL A 1 86 ? -12.701 12.488 -1.323 1.00 78.62 86 VAL A N 1
ATOM 651 C CA . VAL A 1 86 ? -12.360 11.889 -0.023 1.00 78.62 86 VAL A CA 1
ATOM 652 C C . VAL A 1 86 ? -11.830 12.952 0.942 1.00 78.62 86 VAL A C 1
ATOM 654 O O . VAL A 1 86 ? -12.313 13.054 2.067 1.00 78.62 86 VAL A O 1
ATOM 657 N N . TYR A 1 87 ? -10.889 13.793 0.501 1.00 74.75 87 TYR A N 1
ATOM 658 C CA . TYR A 1 87 ? -10.284 14.821 1.360 1.00 74.75 87 TYR A CA 1
ATOM 659 C C . TYR A 1 87 ? -11.068 16.136 1.437 1.00 74.75 87 TYR A C 1
ATOM 661 O O . TYR A 1 87 ? -10.749 16.992 2.270 1.00 74.75 87 TYR A O 1
ATOM 669 N N . ASN A 1 88 ? -12.092 16.338 0.602 1.00 72.69 88 ASN A N 1
ATOM 670 C CA . ASN A 1 88 ? -12.890 17.555 0.664 1.00 72.69 88 ASN A CA 1
ATOM 671 C C . ASN A 1 88 ? -13.710 17.600 1.966 1.00 72.69 88 ASN A C 1
ATOM 673 O O . ASN A 1 88 ? -14.755 16.964 2.103 1.00 72.69 88 ASN A O 1
ATOM 677 N N . LYS A 1 89 ? -13.241 18.415 2.922 1.00 57.16 89 LYS A N 1
ATOM 678 C CA . LYS A 1 89 ? -13.845 18.643 4.250 1.00 57.16 89 LYS A CA 1
ATOM 679 C C . LYS A 1 89 ? -15.293 19.162 4.200 1.00 57.16 89 LYS A C 1
ATOM 681 O O . LYS A 1 89 ? -15.967 19.131 5.227 1.00 57.16 89 LYS A O 1
ATOM 686 N N . ALA A 1 90 ? -15.779 19.601 3.035 1.00 56.03 90 ALA A N 1
ATOM 687 C CA . ALA A 1 90 ? -17.174 19.977 2.805 1.00 56.03 90 ALA A CA 1
ATOM 688 C C . ALA A 1 90 ? -18.152 18.781 2.789 1.00 56.03 90 ALA A C 1
ATOM 690 O O . ALA A 1 90 ? -19.345 18.983 2.988 1.00 56.03 90 ALA A O 1
ATOM 691 N N . ASN A 1 91 ? -17.671 17.538 2.642 1.00 53.12 91 ASN A N 1
ATOM 692 C CA . ASN A 1 91 ? -18.501 1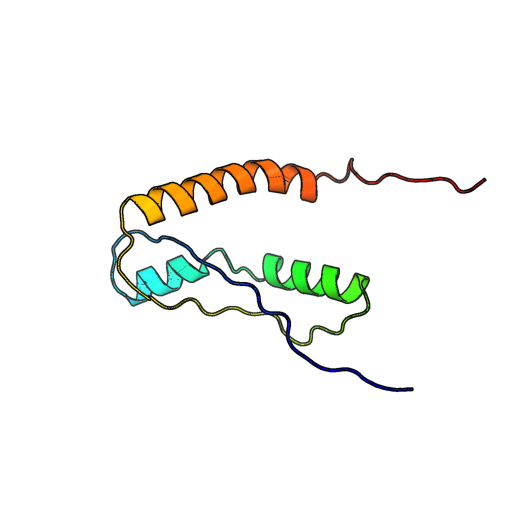6.324 2.728 1.00 53.12 91 ASN A CA 1
ATOM 693 C C . ASN A 1 91 ? -18.816 15.886 4.176 1.00 53.12 91 ASN A C 1
ATOM 695 O O . ASN A 1 91 ? -19.323 14.788 4.403 1.00 53.12 91 ASN A O 1
ATOM 699 N N . ARG A 1 92 ? -18.551 16.734 5.182 1.00 53.81 92 ARG A N 1
ATOM 700 C CA . ARG A 1 92 ? -19.069 16.539 6.544 1.00 53.81 92 ARG A CA 1
ATOM 701 C C . ARG A 1 92 ? -20.560 16.875 6.581 1.00 53.81 92 ARG A C 1
ATOM 703 O O . ARG A 1 92 ? -20.943 18.009 6.865 1.00 53.81 92 ARG A O 1
ATOM 710 N N . SER A 1 93 ? -21.412 15.882 6.344 1.00 58.22 93 SER A N 1
ATOM 711 C CA . SER A 1 93 ? -22.835 15.991 6.669 1.00 58.22 93 SER A CA 1
ATOM 712 C C . SER A 1 93 ? -22.983 16.103 8.187 1.00 58.22 93 SER A C 1
ATOM 714 O O . SER A 1 93 ? -22.835 15.129 8.921 1.00 58.22 93 SER A O 1
ATOM 716 N N . THR A 1 94 ? -23.206 17.323 8.672 1.00 55.00 94 THR A N 1
ATOM 717 C CA . THR A 1 94 ? -23.434 17.585 10.095 1.00 55.00 94 THR 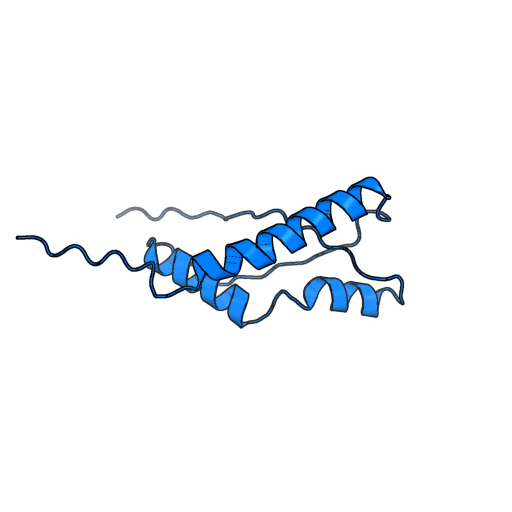A CA 1
ATOM 718 C C . THR A 1 94 ? -24.930 17.458 10.335 1.00 55.00 94 THR A C 1
ATOM 720 O O . THR A 1 94 ? -25.687 18.370 10.014 1.00 55.00 94 THR A O 1
ATOM 723 N N . PHE A 1 95 ? -25.373 16.315 10.850 1.00 58.25 95 PHE A N 1
ATOM 724 C CA . PHE A 1 95 ? -26.765 16.146 11.250 1.00 58.25 95 PHE A CA 1
ATOM 725 C C . PHE A 1 95 ? -26.916 16.632 12.691 1.00 58.25 95 PHE A C 1
ATOM 727 O O . PHE A 1 95 ? -26.305 16.085 13.609 1.00 58.25 95 PHE A O 1
ATOM 734 N N . ARG A 1 96 ? -27.707 17.691 12.885 1.00 48.66 96 ARG A N 1
ATOM 735 C CA . ARG A 1 96 ? -28.241 18.031 14.205 1.00 48.66 96 ARG A CA 1
ATOM 736 C C . ARG A 1 96 ? -29.336 17.017 14.513 1.00 48.66 96 ARG A C 1
ATOM 738 O O . ARG A 1 96 ? -30.273 16.888 13.734 1.00 48.66 96 ARG A O 1
ATOM 745 N N . ILE A 1 97 ? -29.178 16.288 15.609 1.00 54.12 97 ILE A N 1
ATOM 746 C CA . ILE A 1 97 ? -30.267 15.506 16.187 1.00 54.12 97 ILE A CA 1
ATOM 747 C C . ILE A 1 97 ? -31.120 16.515 16.961 1.00 54.12 97 ILE A C 1
ATOM 749 O O . ILE A 1 97 ? -30.592 17.177 17.859 1.00 54.12 97 ILE A O 1
ATOM 753 N N . GLU A 1 98 ? -32.370 16.693 16.534 1.00 53.88 98 GLU A N 1
ATOM 754 C CA . GLU A 1 98 ? -33.414 17.393 17.298 1.00 53.88 98 GLU A CA 1
ATOM 755 C C . GLU A 1 98 ? -34.022 16.464 18.352 1.00 53.88 98 GLU A C 1
ATOM 757 O O . GLU A 1 98 ? -34.187 15.257 18.052 1.00 53.88 98 GLU A O 1
#

Radius of gyration: 17.88 Å; Cα contacts (8 Å, |Δi|>4): 38; chains: 1; bounding box: 52×32×50 Å

Mean predicted aligned error: 6.58 Å

pLDDT: mean 87.41, std 11.83, range [48.66, 96.06]

Foldseek 3Di:
DDDDDDDDDDDDDDDDDDDPPVVRQCVRCVVVDPVVFVVVCVVCVVVVDHDPGDDDGDDDPDDDDPVNVVVRVVVVVVVVVCVCVVPVPVPPPDDDDD